Protein AF-A0A1S9B0U6-F1 (afdb_monomer_lite)

pLDDT: mean 72.3, std 15.15, range [46.53, 90.38]

Secondary structure (DSSP, 8-state):
--SSTT--S-TTSHHHHTTTT--------SSHHHHHHHHHHHHTS-HHHHHHHHHHH-TT-----

Foldseek 3Di:
DPPLPPPPDPCPDPCNVVVVVAALDDDDDPDPVVVVVVVVVVVPDDPVVVVVVSCVVRVPSHGDD

Radius of gyration: 14.15 Å; chains: 1; bounding box: 26×32×29 Å

Sequence (65 aa):
MYEHSAGWGDAEEFTWRYQADLLVYFEICPDAVQTIAREKQLKGWTRAKKDALIAALNPTWQPAY

Structure (mmCIF, N/CA/C/O backbone):
data_AF-A0A1S9B0U6-F1
#
_entry.id   AF-A0A1S9B0U6-F1
#
loop_
_atom_site.group_PDB
_atom_site.id
_atom_site.type_symbol
_atom_site.label_atom_id
_atom_site.label_alt_id
_atom_site.label_comp_id
_atom_site.label_asym_id
_atom_site.label_entity_id
_atom_site.label_seq_id
_atom_site.pdbx_PDB_ins_code
_atom_site.Cartn_x
_atom_site.Cartn_y
_atom_site.Cartn_z
_atom_site.occupancy
_atom_site.B_iso_or_equiv
_atom_site.auth_seq_id
_atom_site.auth_comp_id
_atom_site.auth_asym_id
_atom_site.auth_atom_id
_atom_site.pdbx_PDB_model_num
ATOM 1 N N . MET A 1 1 ? 11.334 8.576 6.454 1.00 50.62 1 MET A N 1
ATOM 2 C CA . MET A 1 1 ? 10.609 8.230 7.699 1.00 50.62 1 MET A CA 1
ATOM 3 C C . MET A 1 1 ? 10.981 9.109 8.904 1.00 50.62 1 MET A C 1
ATOM 5 O O . MET A 1 1 ? 10.459 8.847 9.972 1.00 50.62 1 MET A O 1
ATOM 9 N N . TYR A 1 2 ? 11.808 10.159 8.767 1.00 47.56 2 TYR A N 1
ATOM 10 C CA . TYR A 1 2 ? 12.171 11.046 9.894 1.00 47.56 2 TYR A CA 1
ATOM 11 C C . TYR A 1 2 ? 11.615 12.478 9.769 1.00 47.56 2 TYR A C 1
ATOM 13 O O . TYR A 1 2 ? 11.620 13.230 10.733 1.00 47.56 2 TYR A O 1
ATOM 21 N N . GLU A 1 3 ? 11.119 12.863 8.589 1.00 50.12 3 GLU A N 1
ATOM 22 C CA . GLU A 1 3 ? 10.713 14.252 8.310 1.00 50.12 3 GLU A CA 1
ATOM 23 C C . GLU A 1 3 ? 9.237 14.543 8.618 1.00 50.12 3 GLU A C 1
ATOM 25 O O . GLU A 1 3 ? 8.863 15.701 8.737 1.00 50.12 3 GLU A O 1
ATOM 30 N N . HIS A 1 4 ? 8.407 13.513 8.813 1.00 48.22 4 HIS A N 1
ATOM 31 C CA . HIS A 1 4 ? 6.982 13.689 9.123 1.00 48.22 4 HIS A CA 1
ATOM 32 C C . HIS A 1 4 ? 6.614 13.395 10.588 1.00 48.22 4 HIS A C 1
ATOM 34 O O . HIS A 1 4 ? 5.590 13.855 11.078 1.00 48.22 4 HIS A O 1
ATOM 40 N N . SER A 1 5 ? 7.472 12.699 11.339 1.00 48.12 5 SER A N 1
ATOM 41 C CA . SER A 1 5 ? 7.181 12.273 12.716 1.00 48.12 5 SER A CA 1
ATOM 42 C C . SER A 1 5 ? 7.399 13.355 13.780 1.00 48.12 5 SER A C 1
ATOM 44 O O . SER A 1 5 ? 7.246 13.076 14.966 1.00 48.12 5 SER A O 1
ATOM 46 N N . ALA A 1 6 ? 7.815 14.566 13.398 1.00 53.16 6 ALA A N 1
ATOM 47 C CA . ALA A 1 6 ? 8.259 15.577 14.356 1.00 53.16 6 ALA A CA 1
ATOM 48 C C . ALA A 1 6 ? 7.124 16.416 14.968 1.00 53.16 6 ALA A C 1
ATOM 50 O O . ALA A 1 6 ? 7.376 17.115 15.943 1.00 53.16 6 ALA A O 1
ATOM 51 N N . GLY A 1 7 ? 5.890 16.364 14.448 1.00 51.62 7 GLY A N 1
ATOM 52 C CA . GLY A 1 7 ? 4.761 17.102 15.041 1.00 51.62 7 GLY A CA 1
ATOM 53 C C . GLY A 1 7 ? 4.999 18.616 15.171 1.00 51.62 7 GLY A C 1
ATOM 54 O O . GLY A 1 7 ? 4.454 19.247 16.071 1.00 51.62 7 GLY A O 1
ATOM 55 N N . TRP A 1 8 ? 5.846 19.190 14.311 1.00 46.53 8 TRP A N 1
ATOM 56 C CA . TRP A 1 8 ? 6.158 20.625 14.239 1.00 46.53 8 TRP A CA 1
ATOM 57 C C . TRP A 1 8 ? 5.494 21.254 13.006 1.00 46.53 8 TRP A C 1
ATOM 59 O O . TRP A 1 8 ? 6.121 21.992 12.252 1.00 46.53 8 TRP A O 1
ATOM 69 N N . GLY A 1 9 ? 4.234 20.902 12.767 1.00 50.75 9 GLY A N 1
ATOM 70 C CA . GLY A 1 9 ? 3.389 21.531 11.758 1.00 50.75 9 GLY A CA 1
ATOM 71 C C . GLY A 1 9 ? 2.141 22.056 12.444 1.00 50.75 9 GLY A C 1
ATOM 72 O O . GLY A 1 9 ? 1.531 21.333 13.237 1.00 50.75 9 GLY A O 1
ATOM 73 N N . ASP A 1 10 ? 1.805 23.318 12.188 1.00 47.72 10 ASP A N 1
ATOM 74 C CA . ASP A 1 10 ? 0.595 23.955 12.692 1.00 47.72 10 ASP A CA 1
ATOM 75 C C . ASP A 1 10 ? -0.619 23.044 12.461 1.00 47.72 10 ASP A C 1
ATOM 77 O O . ASP A 1 10 ? -0.793 22.456 11.392 1.00 47.72 10 ASP A O 1
ATOM 81 N N . ALA A 1 11 ? -1.483 22.923 13.472 1.00 51.53 11 ALA A N 1
ATOM 82 C CA . ALA A 1 11 ? -2.636 22.016 13.495 1.00 51.53 11 ALA A CA 1
ATOM 83 C C . ALA A 1 11 ? -3.688 22.263 12.381 1.00 51.53 11 ALA A C 1
ATOM 85 O O . ALA A 1 11 ? -4.730 21.603 12.350 1.00 51.53 11 ALA A O 1
ATOM 86 N N . GLU A 1 12 ? -3.425 23.207 11.476 1.00 47.75 12 GLU A N 1
ATOM 87 C CA . GLU A 1 12 ? -4.206 23.533 10.284 1.00 47.75 12 GLU A CA 1
ATOM 88 C C . GLU A 1 12 ? -3.747 22.786 9.018 1.00 47.75 12 GLU A C 1
ATOM 90 O O . GLU A 1 12 ? -4.461 22.797 8.012 1.00 47.75 12 GLU A O 1
ATOM 95 N N . GLU A 1 13 ? -2.610 22.084 9.044 1.00 54.38 13 GLU A N 1
ATOM 96 C CA . GLU A 1 13 ? -2.140 21.323 7.887 1.00 54.38 13 GLU A CA 1
ATOM 97 C C . GLU A 1 13 ? -2.880 19.981 7.737 1.00 54.38 13 GLU A C 1
ATOM 99 O O . GLU A 1 13 ? -3.027 19.184 8.670 1.00 54.38 13 GLU A O 1
ATOM 104 N N . PHE A 1 14 ? -3.345 19.712 6.511 1.00 54.06 14 PHE A N 1
ATOM 105 C CA . PHE A 1 14 ? -4.107 18.519 6.108 1.00 54.06 14 PHE A CA 1
ATOM 106 C C . PHE A 1 14 ? -3.475 17.200 6.594 1.00 54.06 14 PHE A C 1
ATOM 108 O O . PHE A 1 14 ? -4.176 16.2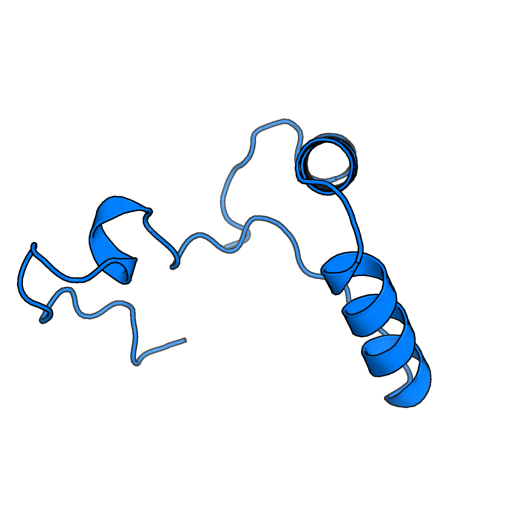52 6.945 1.00 54.06 14 PHE A O 1
ATOM 115 N N . THR A 1 15 ? -2.149 17.159 6.656 1.00 50.81 15 THR A N 1
ATOM 116 C CA . THR A 1 15 ? -1.316 16.029 7.075 1.00 50.81 15 THR A CA 1
ATOM 117 C C . THR A 1 15 ? -1.566 15.607 8.528 1.00 50.81 15 THR A C 1
ATOM 119 O O . THR A 1 15 ? -1.634 14.408 8.804 1.00 50.81 15 THR A O 1
ATOM 122 N N . TRP A 1 16 ? -1.800 16.564 9.436 1.00 54.00 16 TRP A N 1
ATOM 123 C CA . TRP A 1 16 ? -2.041 16.300 10.859 1.00 54.00 16 TRP A CA 1
ATOM 124 C C . TRP A 1 16 ? -3.460 15.790 11.124 1.00 54.00 16 TRP A C 1
ATOM 126 O O . TRP A 1 16 ? -3.656 14.799 11.827 1.00 54.00 16 TRP A O 1
ATOM 136 N N . ARG A 1 17 ? -4.469 16.417 10.498 1.00 54.78 17 ARG A N 1
ATOM 137 C CA . ARG A 1 17 ? -5.889 16.056 10.685 1.00 54.78 17 ARG A CA 1
ATOM 138 C C . ARG A 1 17 ? -6.198 14.605 10.296 1.00 54.78 17 ARG A C 1
ATOM 140 O O . ARG A 1 17 ? -7.138 14.030 10.839 1.00 54.78 17 ARG A O 1
ATOM 147 N N . TYR A 1 18 ? -5.433 14.022 9.374 1.00 59.47 18 TYR A N 1
ATOM 148 C CA . TYR A 1 18 ? -5.664 12.661 8.883 1.00 59.47 18 TYR A CA 1
ATOM 149 C C . TYR A 1 18 ? -4.603 11.644 9.314 1.00 59.47 18 TYR A C 1
ATOM 151 O O . TYR A 1 18 ? -4.672 10.515 8.834 1.00 59.47 18 TYR A O 1
ATOM 159 N N . GLN A 1 19 ? -3.657 12.019 10.191 1.00 56.84 19 GLN A N 1
ATOM 160 C CA . GLN A 1 19 ? -2.521 11.170 10.584 1.00 56.84 19 GLN A CA 1
ATOM 161 C C . GLN A 1 19 ? -1.933 10.434 9.369 1.00 56.84 19 GLN A C 1
ATOM 163 O O . GLN A 1 19 ? -1.856 9.203 9.343 1.00 56.84 19 GLN A O 1
ATOM 168 N N . ALA A 1 20 ? -1.564 11.190 8.327 1.00 58.22 20 ALA A N 1
ATOM 169 C CA . ALA A 1 20 ? -1.061 10.628 7.067 1.00 58.22 20 ALA A CA 1
ATOM 170 C C . ALA A 1 20 ? 0.275 9.863 7.223 1.00 58.22 20 ALA A C 1
ATOM 172 O O . ALA A 1 20 ? 0.798 9.319 6.252 1.00 58.22 20 ALA A O 1
ATOM 173 N N . ASP A 1 21 ? 0.785 9.790 8.451 1.00 61.38 21 ASP A N 1
ATOM 174 C CA . ASP A 1 21 ? 1.975 9.067 8.887 1.00 61.38 21 ASP A CA 1
ATOM 175 C C . ASP A 1 21 ? 1.722 7.574 9.159 1.00 61.38 21 ASP A C 1
ATOM 177 O O . ASP A 1 21 ? 2.667 6.818 9.391 1.00 61.38 21 ASP A O 1
ATOM 181 N N . LEU A 1 22 ? 0.462 7.117 9.144 1.00 67.94 22 LEU A N 1
ATOM 182 C CA . LEU A 1 22 ? 0.123 5.721 9.419 1.00 67.94 22 LEU A CA 1
ATOM 183 C C . LEU A 1 22 ? 0.353 4.832 8.182 1.00 67.94 22 LEU A C 1
ATOM 185 O O . LEU A 1 22 ? -0.496 4.721 7.293 1.00 67.94 22 LEU A O 1
ATOM 189 N N . LEU A 1 23 ? 1.494 4.140 8.141 1.00 76.75 23 LEU A N 1
ATOM 190 C CA . LEU A 1 23 ? 1.773 3.126 7.123 1.00 76.75 23 LEU A CA 1
ATOM 191 C C . LEU A 1 23 ? 0.997 1.830 7.418 1.00 76.75 23 LEU A C 1
ATOM 193 O O . LEU A 1 23 ? 1.464 0.962 8.152 1.00 76.75 23 LEU A O 1
ATOM 197 N N . VAL A 1 24 ? -0.195 1.690 6.833 1.00 79.31 24 VAL A N 1
ATOM 198 C CA . VAL A 1 24 ? -1.064 0.504 7.015 1.00 79.31 24 VAL A CA 1
ATOM 199 C C . VAL A 1 24 ? -0.912 -0.565 5.932 1.00 79.31 24 VAL A C 1
ATOM 201 O O . VAL A 1 24 ? -1.370 -1.692 6.118 1.00 79.31 24 VAL A O 1
ATOM 204 N N . TYR A 1 25 ? -0.298 -0.217 4.798 1.00 78.06 25 TYR A N 1
ATOM 205 C CA . TYR A 1 25 ? -0.078 -1.117 3.668 1.00 78.06 25 TYR A CA 1
ATOM 206 C C . TYR A 1 25 ? 1.185 -0.721 2.903 1.00 78.06 25 TYR A C 1
ATOM 208 O O . TYR A 1 25 ? 1.335 0.430 2.492 1.00 78.06 25 TYR A O 1
ATOM 216 N N . PHE A 1 26 ? 2.059 -1.696 2.676 1.00 79.31 26 PHE A N 1
ATOM 217 C CA . PHE A 1 26 ? 3.180 -1.610 1.749 1.00 79.31 26 PHE A CA 1
ATOM 218 C C . PHE A 1 26 ? 3.317 -2.950 1.019 1.00 79.31 26 PHE A C 1
ATOM 220 O O . PHE A 1 26 ? 2.954 -3.996 1.554 1.00 79.31 26 PHE A O 1
ATOM 227 N N . GLU A 1 27 ? 3.838 -2.925 -0.203 1.00 77.56 27 GLU A N 1
ATOM 228 C CA . GLU A 1 27 ? 4.162 -4.136 -0.955 1.00 77.56 27 GLU A CA 1
ATOM 229 C C . GLU A 1 27 ? 5.566 -4.007 -1.545 1.00 77.56 27 GLU A C 1
ATOM 231 O O . GLU A 1 27 ? 5.973 -2.930 -1.982 1.00 77.56 27 GLU A O 1
ATOM 236 N N . ILE A 1 28 ? 6.319 -5.106 -1.525 1.00 79.31 28 ILE A N 1
ATOM 237 C CA . ILE A 1 28 ? 7.650 -5.166 -2.126 1.00 79.31 28 ILE A CA 1
ATOM 238 C C . ILE A 1 28 ? 7.489 -5.751 -3.522 1.00 79.31 28 ILE A C 1
ATOM 240 O O . ILE A 1 28 ? 7.107 -6.911 -3.679 1.00 79.31 28 ILE A O 1
ATOM 244 N N . CYS A 1 29 ? 7.798 -4.952 -4.536 1.00 78.31 29 CYS A N 1
ATOM 245 C CA . CYS A 1 29 ? 7.884 -5.423 -5.910 1.00 78.31 29 CYS A CA 1
ATOM 246 C C . CYS A 1 29 ? 9.362 -5.622 -6.284 1.00 78.31 29 CYS A C 1
ATOM 248 O O . CYS A 1 29 ? 10.183 -4.750 -5.996 1.00 78.31 29 CYS A O 1
ATOM 250 N N . PRO A 1 30 ? 9.720 -6.743 -6.934 1.00 80.38 30 PRO A N 1
ATOM 251 C CA . PRO A 1 30 ? 11.108 -7.049 -7.286 1.00 80.38 30 PRO A CA 1
ATOM 252 C C . PRO A 1 30 ? 11.639 -6.207 -8.456 1.00 80.38 30 PRO A C 1
ATOM 254 O O . PRO A 1 30 ? 12.842 -6.183 -8.692 1.00 80.38 30 PRO A O 1
ATOM 257 N N . ASP A 1 31 ? 10.753 -5.536 -9.196 1.00 87.44 31 ASP A N 1
ATOM 258 C CA . ASP A 1 31 ? 11.082 -4.801 -10.413 1.00 87.44 31 ASP A CA 1
ATOM 259 C C . ASP A 1 31 ? 10.409 -3.420 -10.427 1.00 87.44 31 ASP A C 1
ATOM 261 O O . ASP A 1 31 ? 9.233 -3.280 -10.079 1.00 87.44 31 ASP A O 1
ATOM 265 N N . ALA A 1 32 ? 11.149 -2.398 -10.864 1.00 84.19 32 ALA A N 1
ATOM 266 C CA . ALA A 1 32 ? 10.679 -1.014 -10.885 1.00 84.19 32 ALA A CA 1
ATOM 267 C C . ALA A 1 32 ? 9.455 -0.807 -11.796 1.00 84.19 32 ALA A C 1
ATOM 269 O O . ALA A 1 32 ? 8.576 -0.004 -11.476 1.00 84.19 32 ALA A O 1
ATOM 270 N N . VAL A 1 33 ? 9.349 -1.545 -12.905 1.00 88.50 33 VAL A N 1
ATOM 271 C CA . VAL A 1 33 ? 8.195 -1.475 -13.814 1.00 88.50 33 VAL A CA 1
ATOM 272 C C . VAL A 1 33 ? 6.947 -2.014 -13.123 1.00 88.50 33 VAL A C 1
ATOM 274 O O . VAL A 1 33 ? 5.873 -1.418 -13.245 1.00 88.50 33 VAL A O 1
ATOM 277 N N . GLN A 1 34 ? 7.085 -3.098 -12.353 1.00 83.31 34 GLN A N 1
ATOM 278 C CA . GLN A 1 34 ? 5.979 -3.651 -11.569 1.00 83.31 34 GLN A CA 1
ATOM 279 C C . GLN A 1 34 ? 5.526 -2.671 -10.484 1.00 83.31 34 GLN A C 1
ATOM 281 O O . GLN A 1 34 ? 4.324 -2.429 -10.371 1.00 83.31 34 GLN A O 1
ATOM 286 N N . THR A 1 35 ? 6.463 -2.031 -9.774 1.00 84.12 35 THR A N 1
ATOM 287 C CA . THR A 1 35 ? 6.147 -0.988 -8.784 1.00 84.12 35 THR A CA 1
ATOM 288 C C . THR A 1 35 ? 5.337 0.148 -9.409 1.00 84.12 35 THR A C 1
ATOM 290 O O . THR A 1 35 ? 4.283 0.514 -8.893 1.00 84.12 35 THR A O 1
ATOM 293 N N . ILE A 1 36 ? 5.766 0.668 -10.565 1.00 85.62 36 ILE A N 1
ATOM 294 C CA . ILE A 1 36 ? 5.089 1.785 -11.246 1.00 85.62 36 ILE A CA 1
ATOM 295 C C . ILE A 1 36 ? 3.699 1.372 -11.741 1.00 85.62 36 ILE A C 1
ATOM 297 O O . ILE A 1 36 ? 2.734 2.129 -11.603 1.00 85.62 36 ILE A O 1
ATOM 301 N N . ALA A 1 37 ? 3.571 0.184 -12.339 1.00 87.75 37 ALA A N 1
ATOM 302 C CA . ALA A 1 37 ? 2.284 -0.320 -12.813 1.00 87.75 37 ALA A CA 1
ATOM 303 C C . ALA A 1 37 ? 1.295 -0.500 -11.654 1.00 87.75 37 ALA A C 1
ATOM 305 O O . ALA A 1 37 ? 0.130 -0.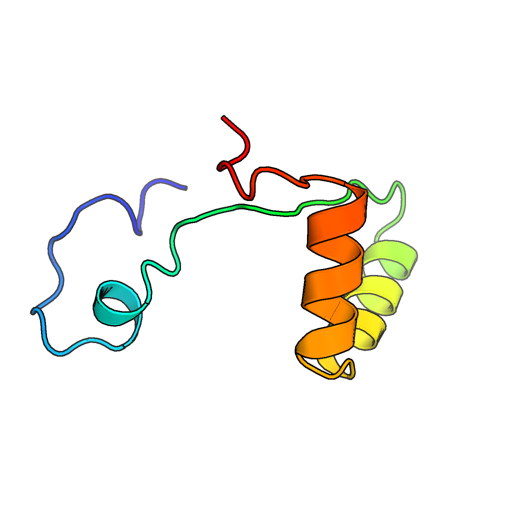103 -11.756 1.00 87.75 37 ALA A O 1
ATOM 306 N N . ARG A 1 38 ? 1.777 -1.039 -10.533 1.00 84.50 38 ARG A N 1
ATOM 307 C CA . ARG A 1 38 ? 0.989 -1.267 -9.329 1.00 84.50 38 ARG A CA 1
ATOM 308 C C . ARG A 1 38 ? 0.576 0.038 -8.659 1.00 84.50 38 ARG A C 1
ATOM 310 O O . ARG A 1 38 ? -0.598 0.216 -8.343 1.00 84.50 38 ARG A O 1
ATOM 317 N N . GLU A 1 39 ? 1.492 0.993 -8.546 1.00 87.12 39 GLU A N 1
ATOM 318 C CA . GLU A 1 39 ? 1.206 2.331 -8.032 1.00 87.12 39 GLU A CA 1
ATOM 319 C C . GLU A 1 39 ? 0.141 3.037 -8.885 1.00 87.12 39 GLU A C 1
ATOM 321 O O . GLU A 1 39 ? -0.837 3.562 -8.350 1.00 87.12 39 GLU A O 1
ATOM 326 N N . LYS A 1 40 ? 0.271 3.007 -10.220 1.00 86.62 40 LYS A N 1
ATOM 327 C CA . LYS A 1 40 ? -0.739 3.565 -11.139 1.00 86.62 40 LYS A CA 1
ATOM 328 C C . LYS A 1 40 ? -2.097 2.893 -10.965 1.00 86.62 40 LYS A C 1
ATOM 330 O O . LYS A 1 40 ? -3.121 3.576 -10.930 1.00 86.62 40 LYS A O 1
ATOM 335 N N . GLN A 1 41 ? -2.107 1.570 -10.823 1.00 86.44 41 GLN A N 1
ATOM 336 C CA . GLN A 1 41 ? -3.324 0.806 -10.588 1.00 86.44 41 GL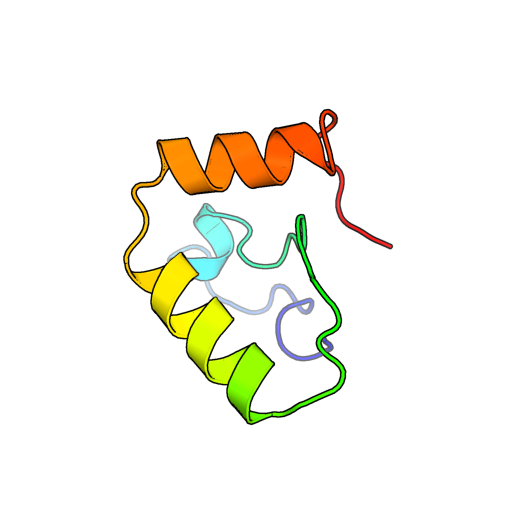N A CA 1
ATOM 337 C C . GLN A 1 41 ? -3.999 1.243 -9.280 1.00 86.44 41 GLN A C 1
ATOM 339 O O . GLN A 1 41 ? -5.191 1.543 -9.290 1.00 86.44 41 GLN A O 1
ATOM 344 N N . LEU A 1 42 ? -3.247 1.337 -8.181 1.00 85.06 42 LEU A N 1
ATOM 345 C CA . LEU A 1 42 ? -3.762 1.777 -6.884 1.00 85.06 42 LEU A CA 1
ATOM 346 C C . LEU A 1 42 ? -4.223 3.238 -6.915 1.00 85.06 42 LEU A C 1
ATOM 348 O O . LEU A 1 42 ? -5.267 3.557 -6.350 1.00 85.06 42 LEU A O 1
ATOM 352 N N . LYS A 1 43 ? -3.515 4.138 -7.606 1.00 83.12 43 LYS A N 1
ATOM 353 C CA . LYS A 1 43 ? -3.926 5.546 -7.754 1.00 83.12 43 LYS A CA 1
ATOM 354 C C . LYS A 1 43 ? -5.304 5.683 -8.408 1.00 83.12 43 LYS A C 1
ATOM 356 O O . LYS A 1 43 ?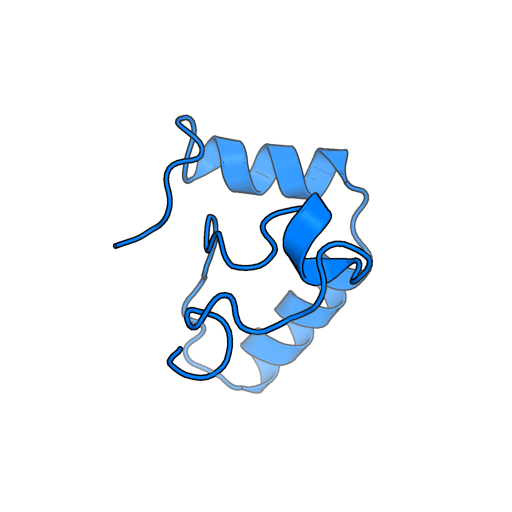 -6.080 6.526 -7.970 1.00 83.12 43 LYS A O 1
ATOM 361 N N . GLY A 1 44 ? -5.633 4.818 -9.370 1.00 86.38 44 GLY A N 1
ATOM 362 C CA . GLY A 1 44 ? -6.942 4.783 -10.032 1.00 86.38 44 GLY A CA 1
ATOM 363 C C . GLY A 1 44 ? -8.056 4.058 -9.264 1.00 86.38 44 GLY A C 1
ATOM 364 O O . GLY A 1 44 ? -9.182 3.992 -9.751 1.00 86.38 44 GLY A O 1
ATOM 365 N N . TRP A 1 45 ? -7.780 3.468 -8.097 1.00 89.69 45 TRP A N 1
ATOM 366 C CA . TRP A 1 45 ? -8.792 2.730 -7.337 1.00 89.69 45 TRP A CA 1
ATOM 367 C C . TRP A 1 45 ? -9.671 3.632 -6.478 1.00 89.69 45 TRP A C 1
ATOM 369 O O . TRP A 1 45 ? -9.210 4.599 -5.868 1.00 89.69 45 TRP A O 1
ATOM 379 N N . THR A 1 46 ? -10.939 3.236 -6.362 1.00 90.38 46 THR A N 1
ATOM 380 C CA . THR A 1 46 ? -11.867 3.810 -5.388 1.00 90.38 46 THR A CA 1
ATOM 381 C C . THR A 1 46 ? -11.399 3.519 -3.964 1.00 90.38 46 THR A C 1
ATOM 383 O O . THR A 1 46 ? -10.698 2.533 -3.709 1.00 90.38 46 THR A O 1
ATOM 386 N N . ARG A 1 47 ? -11.817 4.365 -3.014 1.00 85.06 47 ARG A N 1
ATOM 387 C CA . ARG A 1 47 ? -11.467 4.209 -1.597 1.00 85.06 47 ARG A CA 1
ATOM 388 C C . ARG A 1 47 ? -11.846 2.824 -1.062 1.00 85.06 47 ARG A C 1
ATOM 390 O O . ARG A 1 47 ? -10.977 2.136 -0.549 1.00 85.06 47 ARG A O 1
ATOM 397 N N . ALA A 1 48 ? -13.064 2.358 -1.342 1.00 87.38 48 ALA A N 1
ATOM 398 C CA . ALA A 1 48 ? -13.537 1.034 -0.926 1.00 87.38 48 ALA A CA 1
ATOM 399 C C . ALA A 1 48 ? -12.643 -0.122 -1.411 1.00 87.38 48 ALA A C 1
ATOM 401 O O . ALA A 1 48 ? -12.436 -1.098 -0.696 1.00 87.38 48 ALA A O 1
ATOM 402 N N . LYS A 1 49 ? -12.076 -0.016 -2.620 1.00 86.56 49 LYS A N 1
ATOM 403 C CA . LYS A 1 49 ? -11.195 -1.057 -3.159 1.00 86.56 49 LYS A CA 1
ATOM 404 C C . LYS A 1 49 ? -9.821 -1.054 -2.484 1.00 86.56 49 LYS A C 1
ATOM 406 O O . LYS A 1 49 ? -9.239 -2.118 -2.294 1.00 86.56 49 LYS A O 1
ATOM 411 N N . LYS A 1 50 ? -9.317 0.124 -2.103 1.00 85.19 50 LYS A N 1
ATOM 412 C CA . LYS A 1 50 ? -8.107 0.248 -1.276 1.00 85.19 50 LYS A CA 1
ATOM 413 C C . LYS A 1 50 ? -8.359 -0.294 0.127 1.00 85.19 50 LYS A C 1
ATOM 415 O O . LYS A 1 50 ? -7.555 -1.077 0.607 1.00 85.19 50 LYS A O 1
ATOM 420 N N . ASP A 1 51 ? -9.496 0.044 0.729 1.00 86.44 51 ASP A N 1
ATOM 421 C CA . ASP A 1 51 ? -9.862 -0.417 2.069 1.00 86.44 51 ASP A CA 1
ATOM 422 C C . ASP A 1 51 ? -10.014 -1.943 2.114 1.00 86.44 51 ASP A C 1
ATOM 424 O O . ASP A 1 51 ? -9.520 -2.570 3.040 1.00 86.44 51 ASP A O 1
ATOM 428 N N . ALA A 1 52 ? -10.616 -2.563 1.092 1.00 87.50 52 ALA A N 1
ATOM 429 C CA . ALA A 1 52 ? -10.707 -4.021 0.994 1.00 87.50 52 ALA A CA 1
ATOM 430 C C . ALA A 1 52 ? -9.328 -4.690 0.862 1.00 87.50 52 ALA A C 1
ATOM 432 O O . ALA A 1 52 ? -9.093 -5.736 1.461 1.00 87.50 52 ALA A O 1
ATOM 433 N N . LEU A 1 53 ? -8.410 -4.085 0.100 1.00 87.19 53 LEU A N 1
ATOM 434 C CA . LEU A 1 53 ? -7.034 -4.571 -0.025 1.00 87.19 53 LEU A CA 1
ATOM 435 C C . LEU A 1 53 ? -6.283 -4.466 1.309 1.00 87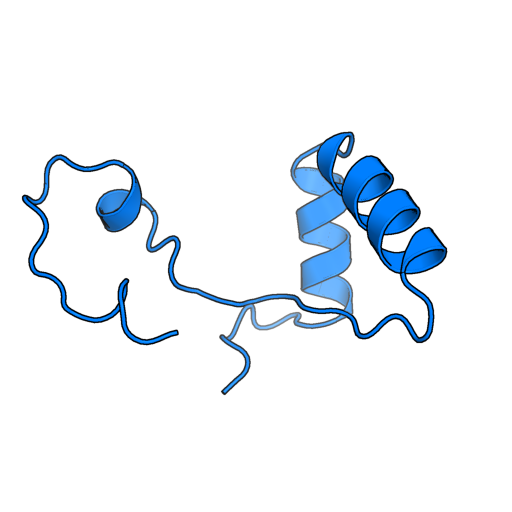.19 53 LEU A C 1
ATOM 437 O O . LEU A 1 53 ? -5.642 -5.428 1.723 1.00 87.19 53 LEU A O 1
ATOM 441 N N . ILE A 1 54 ? -6.393 -3.317 1.981 1.00 85.19 54 ILE A N 1
ATOM 442 C CA . ILE A 1 54 ? -5.790 -3.085 3.296 1.00 85.19 54 ILE A CA 1
ATOM 443 C C . ILE A 1 54 ? -6.388 -4.062 4.307 1.00 85.19 54 ILE A C 1
ATOM 445 O O . ILE A 1 54 ? -5.636 -4.753 4.970 1.00 85.19 54 ILE A O 1
ATOM 449 N N . ALA A 1 55 ? -7.713 -4.210 4.371 1.00 85.44 55 ALA A N 1
ATOM 450 C CA . ALA A 1 55 ? -8.383 -5.113 5.305 1.00 85.44 55 ALA A CA 1
ATOM 451 C C . ALA A 1 55 ? -8.044 -6.594 5.066 1.00 85.44 55 ALA A C 1
ATOM 453 O O . ALA A 1 55 ? -8.001 -7.368 6.018 1.00 85.44 55 ALA A O 1
ATOM 454 N N . ALA A 1 56 ? -7.782 -6.997 3.818 1.00 85.25 56 ALA A N 1
ATOM 455 C CA . ALA A 1 56 ? -7.359 -8.361 3.506 1.00 85.25 56 ALA A CA 1
ATOM 456 C C . ALA A 1 56 ? -5.955 -8.686 4.045 1.00 85.25 56 ALA A C 1
ATOM 458 O O . ALA A 1 56 ? -5.684 -9.835 4.384 1.00 85.25 56 ALA A O 1
ATOM 459 N N . LEU A 1 57 ? -5.068 -7.690 4.120 1.00 81.38 57 LEU A N 1
ATOM 460 C CA . LEU A 1 57 ? -3.674 -7.863 4.551 1.00 81.38 57 LEU A CA 1
ATOM 461 C C . LEU A 1 57 ? -3.430 -7.429 5.997 1.00 81.38 57 LEU A C 1
ATOM 463 O O . LEU A 1 57 ? -2.533 -7.934 6.662 1.00 81.38 57 LEU A O 1
ATOM 467 N N . ASN A 1 58 ? -4.237 -6.496 6.476 1.00 80.69 58 ASN A N 1
ATOM 468 C CA . ASN A 1 58 ? -4.161 -5.862 7.774 1.00 80.69 58 ASN A CA 1
ATOM 469 C C . ASN A 1 58 ? -5.589 -5.597 8.281 1.00 80.69 58 ASN A C 1
ATOM 471 O O . ASN A 1 58 ? -6.071 -4.460 8.272 1.00 80.69 58 ASN A O 1
ATOM 475 N N . PRO A 1 59 ? -6.304 -6.652 8.707 1.00 79.50 59 PRO A N 1
ATOM 476 C CA . PRO A 1 59 ? -7.688 -6.539 9.161 1.00 79.50 59 PRO A CA 1
ATOM 477 C C . PRO A 1 59 ? -7.831 -5.681 10.423 1.00 79.50 59 PRO A C 1
ATOM 479 O O . PRO A 1 59 ? -8.911 -5.162 10.691 1.00 79.50 59 PRO A O 1
ATOM 482 N N . THR A 1 60 ? -6.753 -5.512 11.191 1.00 80.44 60 THR A N 1
ATOM 483 C CA . THR A 1 60 ? -6.717 -4.690 12.405 1.00 80.44 60 THR A 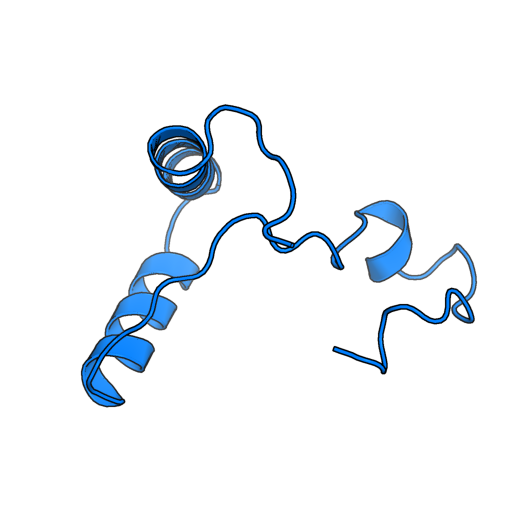CA 1
ATOM 484 C C . THR A 1 60 ? -6.340 -3.236 12.135 1.00 80.44 60 THR A C 1
ATOM 486 O O . THR A 1 60 ? -6.398 -2.431 13.062 1.00 80.44 60 THR A O 1
ATOM 489 N N . TRP A 1 61 ? -5.981 -2.890 10.890 1.00 75.94 61 TRP A N 1
ATOM 490 C CA . TRP A 1 61 ? -5.572 -1.543 10.480 1.00 75.94 61 TRP A CA 1
ATOM 491 C C . TRP A 1 61 ? -4.444 -0.965 11.349 1.00 75.94 61 TRP A C 1
ATOM 493 O O . TRP A 1 61 ? -4.369 0.242 11.574 1.00 75.94 61 TRP A O 1
ATOM 503 N N . GLN A 1 62 ? -3.564 -1.831 11.854 1.00 77.12 62 GLN A N 1
ATOM 504 C CA . GLN A 1 62 ? -2.449 -1.418 12.701 1.00 77.12 62 GLN A CA 1
ATOM 505 C C . GLN A 1 62 ? -1.241 -1.021 11.847 1.00 77.12 62 GLN A C 1
ATOM 507 O O . GLN A 1 62 ? -0.985 -1.657 10.827 1.00 77.12 62 GLN A O 1
ATOM 512 N N . PRO A 1 63 ? -0.485 0.020 12.218 1.00 69.88 63 PRO A N 1
ATOM 513 C CA . PRO A 1 63 ? 0.706 0.402 11.470 1.00 69.88 63 PRO A CA 1
ATOM 514 C C . PRO A 1 63 ? 1.716 -0.752 11.435 1.00 69.88 63 PRO A C 1
ATOM 516 O O . PRO A 1 63 ? 1.919 -1.435 12.439 1.00 69.88 63 PRO A O 1
ATOM 519 N N . ALA A 1 64 ? 2.346 -0.964 10.278 1.00 63.34 64 ALA A N 1
ATOM 520 C CA . ALA A 1 64 ? 3.476 -1.879 10.172 1.00 63.34 64 ALA A CA 1
ATOM 521 C C . ALA A 1 64 ? 4.684 -1.239 10.878 1.00 63.34 64 ALA A C 1
ATOM 523 O O . ALA A 1 64 ? 5.161 -0.195 10.430 1.00 63.34 64 ALA A O 1
ATOM 524 N N . TYR A 1 65 ? 5.116 -1.827 11.997 1.00 55.22 65 TYR A N 1
ATOM 525 C CA . TYR A 1 65 ? 6.263 -1.383 12.800 1.00 55.22 65 TYR A CA 1
ATOM 526 C C . TYR A 1 65 ? 7.485 -2.265 12.539 1.00 55.22 65 TYR A C 1
ATOM 528 O O . TYR A 1 65 ? 7.290 -3.496 12.399 1.00 55.22 65 TYR A O 1
#